Protein AF-A0A378NS40-F1 (afdb_monomer)

Mean predicted aligned error: 9.45 Å

pLDDT: mean 77.89, std 13.56, range [43.62, 94.12]

Foldseek 3Di:
DKDKDQDQDPVVLVVVVVVCCVVPVLWDWAQAPRRITITDDLVNLLVLLVVLCVVVVHDDDPVLSVQLSVQLSPDDDDHDPPQSSVSSNVSSVVSVVVVVVD

Solvent-accessible surface area (backbone atoms only — not comparable to full-atom values): 6008 Å² total; per-residue (Å²): 88,81,50,77,45,76,37,93,43,72,70,60,43,52,53,50,54,58,49,47,43,71,77,36,76,80,54,47,79,44,67,38,100,70,40,32,36,42,35,48,41,75,62,44,54,48,54,50,48,50,53,50,29,59,76,70,70,51,89,80,51,77,69,52,53,57,54,36,49,52,49,51,76,70,57,89,77,84,77,63,78,93,38,54,69,56,48,46,45,48,34,50,50,56,49,54,56,56,60,74,76,107

Radius of gyration: 15.29 Å; Cα contacts (8 Å, |Δi|>4): 103; chains: 1; bounding box: 36×23×47 Å

Nearest PDB structures (foldseek):
  8p28-assembly1_C  TM=5.104E-01  e=8.915E-01  Segatella copri
  6cya-assembly1_A  TM=3.096E-01  e=2.743E-01  Rotavirus A
  8p2c-assembly1_D  TM=5.651E-01  e=3.491E+00  Segatella copri
  6h25-assembly1_H  TM=4.158E-01  e=2.724E+00  Homo sapiens

Sequence (102 aa):
MLISASISDKNKYQLVKETIQKIDPKAIIYEEDNNIIDIFDEECINDEIFNVCDFKGYKLLEEDIVNIRKQVCNTVFPSSWNNFYKVVNKAVEDYFENKNNN

Organism: NCBI:txid158847

Secondary structure (DSSP, 8-state):
-EEEEE---HHHHHHHHHHHHHH-TT-EEEEETTTEEEEE-HHHHHHHHHHHHHHHT----HHHHHHHHHHHHH----S--TTHHHHHHHHHHHHHHHHHT-

Structure (mmCIF, N/CA/C/O backbone):
data_AF-A0A378NS40-F1
#
_entry.id   AF-A0A378NS40-F1
#
loop_
_atom_site.group_PDB
_atom_site.id
_atom_site.type_symbol
_atom_site.label_atom_id
_atom_site.label_alt_id
_atom_site.label_comp_id
_atom_site.label_asym_id
_atom_site.label_entity_id
_atom_site.label_seq_id
_atom_site.pdbx_PDB_ins_code
_atom_site.Cartn_x
_atom_site.Cartn_y
_atom_site.Cartn_z
_atom_site.occupancy
_atom_site.B_iso_or_equiv
_atom_site.auth_seq_id
_atom_site.auth_comp_id
_atom_site.auth_asym_id
_atom_site.auth_atom_id
_atom_site.pdbx_PDB_model_num
ATOM 1 N N . MET A 1 1 ? -1.159 9.575 -6.750 1.00 54.06 1 MET A N 1
ATOM 2 C CA . MET A 1 1 ? -1.036 9.398 -8.215 1.00 54.06 1 MET A CA 1
ATOM 3 C C . MET A 1 1 ? -0.522 8.000 -8.537 1.00 54.06 1 MET A C 1
ATOM 5 O O . MET A 1 1 ? 0.530 7.622 -8.043 1.00 54.06 1 MET A O 1
ATOM 9 N N . LEU A 1 2 ? -1.251 7.256 -9.377 1.00 55.38 2 LEU A N 1
ATOM 10 C CA . LEU A 1 2 ? -0.784 5.997 -9.963 1.00 55.38 2 LEU A CA 1
ATOM 11 C C . LEU A 1 2 ? -0.179 6.276 -11.342 1.00 55.38 2 LEU A C 1
ATOM 13 O O . LEU A 1 2 ? -0.867 6.804 -12.217 1.00 55.38 2 LEU A O 1
ATOM 17 N N . ILE A 1 3 ? 1.091 5.921 -11.541 1.00 62.81 3 ILE A N 1
ATOM 18 C CA . ILE A 1 3 ? 1.702 5.867 -12.875 1.00 62.81 3 ILE A CA 1
ATOM 19 C C . ILE A 1 3 ? 1.969 4.408 -13.209 1.00 62.81 3 ILE A C 1
ATOM 21 O O . ILE A 1 3 ? 2.807 3.790 -12.560 1.00 62.81 3 ILE A O 1
ATOM 25 N N . SER A 1 4 ? 1.296 3.915 -14.246 1.00 61.81 4 SER A N 1
ATOM 26 C CA . SER A 1 4 ? 1.548 2.607 -14.848 1.00 61.81 4 SER A CA 1
ATOM 27 C C . SER A 1 4 ? 2.250 2.798 -16.190 1.00 61.81 4 SER A C 1
ATOM 29 O O . SER A 1 4 ? 1.696 3.416 -17.102 1.00 61.81 4 SER A O 1
ATOM 31 N N . ALA A 1 5 ? 3.470 2.285 -16.336 1.00 65.06 5 ALA A N 1
ATOM 32 C CA . ALA A 1 5 ? 4.232 2.375 -17.581 1.00 65.06 5 ALA A CA 1
ATOM 33 C C . ALA A 1 5 ? 4.727 0.998 -18.025 1.00 65.06 5 ALA A C 1
ATOM 35 O O . ALA A 1 5 ? 5.513 0.370 -17.327 1.00 65.06 5 ALA A O 1
ATOM 36 N N . SER A 1 6 ? 4.319 0.552 -19.215 1.00 68.31 6 SER A N 1
ATOM 37 C CA . SER A 1 6 ? 4.838 -0.673 -19.835 1.00 68.31 6 SER A CA 1
ATOM 38 C C . SER A 1 6 ? 6.136 -0.375 -20.592 1.00 68.31 6 SER A C 1
ATOM 40 O O . SER A 1 6 ? 6.121 0.343 -21.593 1.00 68.31 6 SER A O 1
ATOM 42 N N . ILE A 1 7 ? 7.258 -0.951 -20.159 1.00 70.12 7 ILE A N 1
ATOM 43 C CA . ILE A 1 7 ? 8.591 -0.708 -20.725 1.00 70.12 7 ILE A CA 1
ATOM 44 C C . ILE A 1 7 ? 9.190 -2.016 -21.248 1.00 70.12 7 ILE A C 1
ATOM 46 O O . ILE A 1 7 ? 9.882 -2.721 -20.534 1.00 70.12 7 ILE A O 1
ATOM 50 N N . SER A 1 8 ? 9.021 -2.329 -22.530 1.00 69.00 8 SER A N 1
ATOM 51 C CA . SER A 1 8 ? 9.490 -3.599 -23.122 1.00 69.00 8 SER A CA 1
ATOM 52 C C . SER A 1 8 ? 11.019 -3.813 -23.167 1.00 69.00 8 SER A C 1
ATOM 54 O O . SER A 1 8 ? 11.473 -4.864 -23.616 1.00 69.00 8 SER A O 1
ATOM 56 N N . ASP A 1 9 ? 11.822 -2.843 -22.718 1.00 80.12 9 ASP A N 1
ATOM 57 C CA . ASP A 1 9 ? 13.289 -2.885 -22.707 1.00 80.12 9 ASP A CA 1
ATOM 58 C C . ASP A 1 9 ? 13.826 -2.825 -21.268 1.00 80.12 9 ASP A C 1
ATOM 60 O O . ASP A 1 9 ? 13.649 -1.830 -20.558 1.00 80.12 9 ASP A O 1
ATOM 64 N N . LYS A 1 10 ? 14.543 -3.878 -20.859 1.00 76.31 10 LYS A N 1
ATOM 65 C CA . LYS A 1 10 ? 15.069 -4.045 -19.496 1.00 76.31 10 LYS A CA 1
ATOM 66 C C . LYS A 1 10 ? 16.060 -2.949 -19.069 1.00 76.31 10 LYS A C 1
ATOM 68 O O . LYS A 1 10 ? 16.110 -2.598 -17.893 1.00 76.31 10 LYS A O 1
ATOM 73 N N . ASN A 1 11 ? 16.835 -2.381 -19.995 1.00 80.38 11 ASN A N 1
ATOM 74 C CA . ASN A 1 11 ? 17.782 -1.309 -19.671 1.00 80.38 11 ASN A CA 1
ATOM 75 C C . ASN A 1 11 ? 17.049 0.017 -19.436 1.00 80.38 11 ASN A C 1
ATOM 77 O O . ASN A 1 11 ? 17.383 0.757 -18.511 1.00 80.38 11 ASN A O 1
ATOM 81 N N . LYS A 1 12 ? 16.021 0.310 -20.243 1.00 78.62 12 LYS A N 1
ATOM 82 C CA . LYS A 1 12 ? 15.165 1.492 -20.036 1.00 78.62 12 LYS A CA 1
ATOM 83 C C . LYS A 1 12 ? 14.379 1.387 -18.733 1.00 78.62 12 LYS A C 1
ATOM 85 O O . LYS A 1 12 ? 14.253 2.380 -18.025 1.00 78.62 12 LYS A O 1
ATOM 90 N N . TYR A 1 13 ? 13.910 0.188 -18.404 1.00 78.00 13 TYR A N 1
ATOM 91 C CA . TYR A 1 13 ? 13.241 -0.106 -17.143 1.00 78.00 13 TYR A CA 1
ATOM 92 C C . TYR A 1 13 ? 14.125 0.254 -15.936 1.00 78.00 13 TYR A C 1
ATOM 94 O O . TYR A 1 13 ? 13.722 1.038 -15.076 1.00 78.00 13 TYR A O 1
ATOM 102 N N . GLN A 1 14 ? 15.368 -0.240 -15.924 1.00 81.12 14 GLN A N 1
ATOM 103 C CA . GLN A 1 14 ? 16.322 0.029 -14.846 1.00 81.12 14 GLN A CA 1
ATOM 104 C C . GLN A 1 14 ? 16.598 1.534 -14.685 1.00 81.12 14 GLN A C 1
ATOM 106 O O . GLN A 1 14 ? 16.600 2.049 -13.568 1.00 81.12 14 GLN A O 1
ATOM 111 N N . LEU A 1 15 ? 16.756 2.258 -15.799 1.00 84.75 15 LEU A N 1
ATOM 112 C CA . LEU A 1 15 ? 16.977 3.705 -15.787 1.00 84.75 15 LEU A CA 1
ATOM 113 C C . LEU A 1 15 ? 15.790 4.473 -15.185 1.00 84.75 15 LEU A C 1
ATOM 115 O O . LEU A 1 15 ? 15.988 5.415 -14.416 1.00 84.75 15 LEU A O 1
ATOM 119 N N . VAL A 1 16 ? 14.559 4.083 -15.524 1.00 81.56 16 VAL A N 1
ATOM 120 C CA . VAL A 1 16 ? 13.346 4.718 -14.992 1.00 81.56 16 VAL A CA 1
ATOM 121 C C . VAL A 1 16 ? 13.241 4.473 -13.490 1.00 81.56 16 VAL A C 1
ATOM 123 O O . VAL A 1 16 ? 13.053 5.428 -12.737 1.00 81.56 16 VAL A O 1
ATOM 126 N N . LYS A 1 17 ? 13.468 3.234 -13.045 1.00 79.69 17 LYS A N 1
ATOM 127 C CA . LYS A 1 17 ? 13.469 2.867 -11.625 1.00 79.69 17 LYS A CA 1
ATOM 128 C C . LYS A 1 17 ? 14.454 3.705 -10.808 1.00 79.69 17 LYS A C 1
ATOM 130 O O . LYS A 1 17 ? 14.073 4.322 -9.817 1.00 79.69 17 LYS A O 1
ATOM 135 N N . GLU A 1 18 ? 15.703 3.782 -11.260 1.00 84.81 18 GLU A N 1
ATOM 136 C CA . GLU A 1 18 ? 16.741 4.588 -10.609 1.00 84.81 18 GLU A CA 1
ATOM 137 C C . GLU A 1 18 ? 16.402 6.083 -10.595 1.00 84.81 18 GLU A C 1
ATOM 139 O O . GLU A 1 18 ? 16.732 6.793 -9.644 1.00 84.81 18 GLU A O 1
ATOM 144 N N . THR A 1 19 ? 15.748 6.577 -11.648 1.00 85.81 19 THR A N 1
ATOM 145 C CA . THR A 1 19 ? 15.341 7.984 -11.750 1.00 85.81 19 THR A CA 1
ATOM 146 C C . THR A 1 19 ? 14.240 8.317 -10.751 1.00 85.81 19 THR A C 1
ATOM 148 O O . THR A 1 19 ? 14.354 9.310 -10.036 1.00 85.81 19 THR A O 1
ATOM 151 N N . ILE A 1 20 ? 13.210 7.474 -10.652 1.00 81.94 20 ILE A N 1
ATOM 152 C CA . ILE A 1 20 ? 12.110 7.652 -9.698 1.00 81.94 20 ILE A CA 1
ATOM 153 C C . ILE A 1 20 ? 12.654 7.648 -8.271 1.00 81.94 20 ILE A C 1
ATOM 155 O O . ILE A 1 20 ? 12.392 8.587 -7.534 1.00 81.94 20 ILE A O 1
ATOM 159 N N . GLN A 1 21 ? 13.489 6.670 -7.907 1.00 80.38 21 GLN A N 1
ATOM 160 C CA . GLN A 1 21 ? 14.069 6.585 -6.560 1.00 80.38 21 GLN A CA 1
ATOM 161 C C . GLN A 1 21 ? 14.957 7.786 -6.199 1.00 80.38 21 GLN A C 1
ATOM 163 O O . GLN A 1 21 ? 15.091 8.120 -5.024 1.00 80.38 21 GLN A O 1
ATOM 168 N N . LYS A 1 22 ? 15.578 8.448 -7.187 1.00 84.31 22 LYS A N 1
ATOM 169 C CA . LYS A 1 22 ? 16.327 9.698 -6.964 1.00 84.31 22 LYS A CA 1
ATOM 170 C C . LYS A 1 22 ? 15.414 10.894 -6.699 1.00 84.31 22 LYS A C 1
ATOM 172 O O . LYS A 1 22 ? 15.803 11.775 -5.939 1.00 84.31 22 LYS A O 1
ATOM 177 N N . ILE A 1 23 ? 14.260 10.954 -7.362 1.00 82.69 23 ILE A N 1
ATOM 178 C CA . ILE A 1 23 ? 13.299 12.061 -7.242 1.00 82.69 23 ILE A CA 1
ATOM 179 C C . ILE A 1 23 ? 12.448 11.893 -5.981 1.00 82.69 23 ILE A C 1
ATOM 181 O O . ILE A 1 23 ? 12.298 12.838 -5.211 1.00 82.69 23 ILE A O 1
ATOM 185 N N . ASP A 1 24 ? 11.933 10.688 -5.761 1.00 75.69 24 ASP A N 1
ATOM 186 C CA . ASP A 1 24 ? 11.148 10.298 -4.599 1.00 75.69 24 ASP A CA 1
ATOM 187 C C . ASP A 1 24 ? 11.706 8.990 -4.009 1.00 75.69 24 ASP A C 1
ATOM 189 O O . ASP A 1 24 ? 11.344 7.890 -4.437 1.00 75.69 24 ASP A O 1
ATOM 193 N N . PRO A 1 25 ? 12.588 9.087 -3.000 1.00 77.81 25 PRO A N 1
ATOM 194 C CA . PRO A 1 25 ? 13.165 7.921 -2.335 1.00 77.81 25 PRO A CA 1
ATOM 195 C C . PRO A 1 25 ? 12.147 7.039 -1.605 1.00 77.81 25 PRO A C 1
ATOM 197 O O . PRO A 1 25 ? 12.493 5.926 -1.208 1.00 77.81 25 PRO A O 1
ATOM 200 N N . LYS A 1 26 ? 10.924 7.533 -1.375 1.00 71.88 26 LYS A N 1
ATOM 201 C CA . LYS A 1 26 ? 9.846 6.778 -0.731 1.00 71.88 26 LYS A CA 1
ATOM 202 C C . LYS A 1 26 ? 8.901 6.125 -1.735 1.00 71.88 26 LYS A C 1
ATOM 204 O O . LYS A 1 26 ? 8.053 5.339 -1.314 1.00 71.88 26 LYS A O 1
ATOM 209 N N . ALA A 1 27 ? 9.040 6.431 -3.025 1.00 69.31 27 ALA A N 1
ATOM 210 C CA . ALA A 1 27 ? 8.220 5.839 -4.064 1.00 69.31 27 ALA A CA 1
ATOM 211 C C . ALA A 1 27 ? 8.379 4.315 -4.064 1.00 69.31 27 ALA A C 1
ATOM 213 O O . ALA A 1 27 ? 9.486 3.770 -4.136 1.00 69.31 27 ALA A O 1
ATOM 214 N N . ILE A 1 28 ? 7.245 3.625 -4.012 1.00 68.69 28 ILE A N 1
ATOM 215 C CA . ILE A 1 28 ? 7.190 2.172 -4.126 1.00 68.69 28 ILE A CA 1
ATOM 216 C C . ILE A 1 28 ? 7.100 1.846 -5.617 1.00 68.69 28 ILE A C 1
ATOM 218 O O . ILE A 1 28 ? 6.147 2.254 -6.272 1.00 68.69 28 ILE A O 1
ATOM 222 N N . ILE A 1 29 ? 8.107 1.144 -6.148 1.00 70.31 29 ILE A N 1
ATOM 223 C CA . ILE A 1 29 ? 8.208 0.765 -7.566 1.00 70.31 29 ILE A CA 1
ATOM 224 C C . ILE A 1 29 ? 8.037 -0.741 -7.680 1.00 70.31 29 ILE A C 1
ATOM 226 O O . ILE A 1 29 ? 8.814 -1.491 -7.080 1.00 70.31 29 ILE A O 1
ATOM 230 N N . TYR A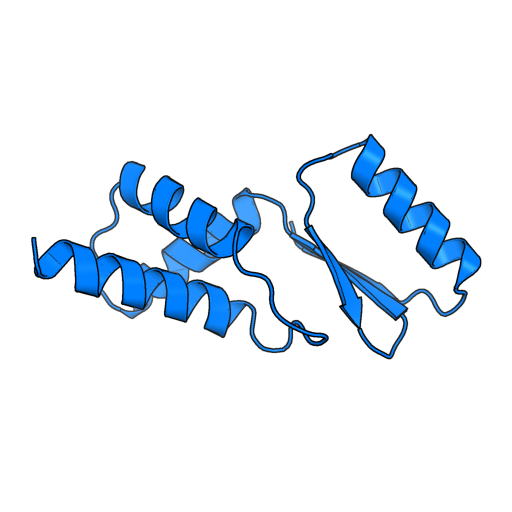 1 30 ? 7.058 -1.172 -8.468 1.00 68.94 30 TYR A N 1
ATOM 231 C CA . TYR A 1 30 ? 6.790 -2.588 -8.695 1.00 68.94 30 TYR A CA 1
ATOM 232 C C . TYR A 1 30 ? 7.124 -3.032 -10.118 1.00 68.94 30 TYR A C 1
ATOM 234 O O . TYR A 1 30 ? 7.026 -2.237 -11.045 1.00 68.94 30 TYR A O 1
ATOM 242 N N . GLU A 1 31 ? 7.505 -4.301 -10.279 1.00 66.25 31 GLU A N 1
ATOM 243 C CA . GLU A 1 31 ? 7.785 -4.922 -11.578 1.00 66.25 31 GLU A CA 1
ATOM 244 C C . GLU A 1 31 ? 6.825 -6.101 -11.768 1.00 66.25 31 GLU A C 1
ATOM 246 O O . GLU A 1 31 ? 6.888 -7.078 -11.021 1.00 66.25 31 GLU A O 1
ATOM 251 N N . GLU A 1 32 ? 5.926 -6.009 -12.750 1.00 62.03 32 GLU A N 1
ATOM 252 C CA . GLU A 1 32 ? 5.165 -7.172 -13.227 1.00 62.03 32 GLU A CA 1
ATOM 253 C C . GLU A 1 32 ? 5.877 -7.865 -14.398 1.00 62.03 32 GLU A C 1
ATOM 255 O O . GLU A 1 32 ? 6.664 -7.243 -15.117 1.00 62.03 32 GLU A O 1
ATOM 260 N N . ASP A 1 33 ? 5.535 -9.139 -14.638 1.00 57.94 33 ASP A N 1
ATOM 261 C CA . ASP A 1 33 ? 6.099 -10.028 -15.675 1.00 57.94 33 ASP A CA 1
ATOM 262 C C . ASP A 1 33 ? 6.110 -9.434 -17.107 1.00 57.94 33 ASP A C 1
ATOM 264 O O . ASP A 1 33 ? 6.820 -9.926 -17.984 1.00 57.94 33 ASP A O 1
ATOM 268 N N . ASN A 1 34 ? 5.375 -8.341 -17.350 1.00 55.34 34 ASN A N 1
ATOM 269 C CA . ASN A 1 34 ? 5.297 -7.620 -18.625 1.00 55.34 34 ASN A CA 1
ATOM 270 C C . ASN A 1 34 ? 6.114 -6.312 -18.679 1.00 55.34 34 ASN A C 1
ATOM 272 O O . ASN A 1 34 ? 5.927 -5.508 -19.595 1.00 55.34 34 ASN A O 1
ATOM 276 N N . ASN A 1 35 ? 7.037 -6.094 -17.738 1.00 56.62 35 ASN A N 1
ATOM 277 C CA . ASN A 1 35 ? 7.795 -4.847 -17.581 1.00 56.62 35 ASN A CA 1
ATOM 278 C C . ASN A 1 35 ? 6.907 -3.615 -17.325 1.00 56.62 35 ASN A C 1
ATOM 280 O O . ASN A 1 35 ? 7.176 -2.524 -17.837 1.00 56.62 35 ASN A O 1
ATOM 284 N N . ILE A 1 36 ? 5.824 -3.789 -16.570 1.00 56.16 36 ILE A N 1
ATOM 285 C CA . ILE A 1 36 ? 4.998 -2.673 -16.107 1.00 56.16 36 ILE A CA 1
ATOM 286 C C . ILE A 1 36 ? 5.604 -2.151 -14.806 1.00 56.16 36 ILE A C 1
ATOM 288 O O . ILE A 1 36 ? 5.869 -2.938 -13.898 1.00 56.16 36 ILE A O 1
ATOM 292 N N . ILE A 1 37 ? 5.844 -0.840 -14.754 1.00 61.81 37 ILE A N 1
ATOM 293 C CA . ILE A 1 37 ? 6.148 -0.106 -13.527 1.00 61.81 37 ILE A CA 1
ATOM 294 C C . ILE A 1 37 ? 4.860 0.518 -13.022 1.00 61.81 37 ILE A C 1
ATOM 296 O O . ILE A 1 37 ? 4.340 1.400 -13.703 1.00 61.81 37 ILE A O 1
ATOM 300 N N . ASP A 1 38 ? 4.418 0.112 -11.835 1.00 62.09 38 ASP A N 1
ATOM 301 C CA . ASP A 1 38 ? 3.415 0.844 -11.066 1.00 62.09 38 ASP A CA 1
ATOM 302 C C . ASP A 1 38 ? 4.086 1.605 -9.916 1.00 62.09 38 ASP A C 1
ATOM 304 O O . ASP A 1 38 ? 4.932 1.055 -9.200 1.00 62.09 38 ASP A O 1
ATOM 308 N N . ILE A 1 39 ? 3.718 2.879 -9.762 1.00 64.69 39 ILE A N 1
ATOM 309 C CA . ILE A 1 39 ? 4.213 3.776 -8.710 1.00 64.69 39 ILE A CA 1
ATOM 310 C C . ILE A 1 39 ? 3.030 4.301 -7.912 1.00 64.69 39 ILE A C 1
ATOM 312 O O . ILE A 1 39 ? 2.103 4.863 -8.497 1.00 64.69 39 ILE A O 1
ATOM 316 N N . PHE A 1 40 ? 3.111 4.180 -6.589 1.00 68.12 40 PHE A N 1
ATOM 317 C CA . PHE A 1 40 ? 2.109 4.684 -5.653 1.00 68.12 40 PHE A CA 1
ATOM 318 C C . PHE A 1 40 ? 2.775 5.634 -4.675 1.00 68.12 40 PHE A C 1
ATOM 320 O O . PHE A 1 40 ? 3.697 5.253 -3.951 1.00 68.12 40 PHE A O 1
ATOM 327 N N . ASP A 1 41 ? 2.305 6.874 -4.668 1.00 72.50 41 ASP A N 1
ATOM 328 C CA . ASP A 1 41 ? 2.664 7.838 -3.639 1.00 72.50 41 ASP A CA 1
ATOM 329 C C . ASP A 1 41 ? 1.836 7.625 -2.362 1.00 72.50 41 ASP A C 1
ATOM 331 O O . ASP A 1 41 ? 0.876 6.848 -2.307 1.00 72.50 41 ASP A O 1
ATOM 335 N N . GLU A 1 42 ? 2.232 8.330 -1.303 1.00 80.62 42 GLU A N 1
ATOM 336 C CA . GLU A 1 42 ? 1.551 8.272 -0.012 1.00 80.62 42 GLU A CA 1
ATOM 337 C C . GLU A 1 42 ? 0.063 8.669 -0.106 1.00 80.62 42 GLU A C 1
ATOM 339 O O . GLU A 1 42 ? -0.749 8.130 0.646 1.00 80.62 42 GLU A O 1
ATOM 344 N N . GLU A 1 43 ? -0.297 9.584 -1.013 1.00 82.56 43 GLU A N 1
ATOM 345 C CA . GLU A 1 43 ? -1.683 10.023 -1.223 1.00 82.56 43 GLU A CA 1
ATOM 346 C C . GLU A 1 43 ? -2.542 8.897 -1.799 1.00 82.56 43 GLU A C 1
ATOM 348 O O . GLU A 1 43 ? -3.622 8.632 -1.281 1.00 82.56 43 GLU A O 1
ATOM 353 N N . CYS A 1 44 ? -2.028 8.154 -2.783 1.00 83.31 44 CYS A N 1
ATOM 354 C CA . CYS A 1 44 ? -2.744 7.019 -3.359 1.00 83.31 44 CYS A CA 1
ATOM 355 C C . CYS A 1 44 ? -3.053 5.931 -2.320 1.00 83.31 44 CYS A C 1
ATOM 357 O O . CYS A 1 44 ? -4.109 5.304 -2.365 1.00 83.31 44 CYS A O 1
ATOM 359 N N . ILE A 1 45 ? -2.130 5.694 -1.383 1.00 86.88 45 ILE A N 1
ATOM 360 C CA . ILE A 1 45 ? -2.343 4.738 -0.290 1.00 86.88 45 ILE A CA 1
ATOM 361 C C . ILE A 1 45 ? -3.407 5.264 0.678 1.00 86.88 45 ILE A C 1
ATOM 363 O O . ILE A 1 45 ? -4.273 4.504 1.105 1.00 86.88 45 ILE A O 1
ATOM 367 N N . ASN A 1 46 ? -3.358 6.555 1.016 1.00 90.06 46 ASN A N 1
ATOM 368 C CA . ASN A 1 46 ? -4.336 7.176 1.906 1.00 90.06 46 ASN A CA 1
ATOM 369 C C . ASN A 1 46 ? -5.753 7.110 1.324 1.00 90.06 46 ASN A C 1
ATOM 371 O O . ASN A 1 46 ? -6.671 6.716 2.040 1.00 90.06 46 ASN A O 1
ATOM 375 N N . ASP A 1 47 ? -5.921 7.445 0.045 1.00 89.25 47 ASP A N 1
ATOM 376 C CA . ASP A 1 47 ? -7.216 7.392 -0.639 1.00 89.25 47 ASP A CA 1
ATOM 377 C C . ASP A 1 47 ? -7.819 5.983 -0.578 1.00 89.25 47 ASP A C 1
ATOM 379 O O . ASP A 1 47 ? -8.999 5.814 -0.268 1.00 89.25 47 ASP A O 1
ATOM 383 N N . GLU A 1 48 ? -6.999 4.950 -0.788 1.00 90.56 48 GLU A N 1
ATOM 384 C CA . GLU A 1 48 ? -7.470 3.568 -0.708 1.00 90.56 48 GLU A CA 1
ATOM 385 C C . GLU A 1 48 ? -7.847 3.164 0.727 1.00 90.56 48 GLU A C 1
ATOM 387 O O . GLU A 1 48 ? -8.859 2.495 0.939 1.00 90.56 48 GLU A O 1
ATOM 392 N N . ILE A 1 49 ? -7.089 3.611 1.735 1.00 92.81 49 ILE A N 1
ATOM 393 C CA . ILE A 1 49 ? -7.440 3.403 3.150 1.00 92.81 49 ILE A CA 1
ATOM 394 C C . ILE A 1 49 ? -8.800 4.040 3.459 1.00 92.81 49 ILE A C 1
ATOM 396 O O . ILE A 1 49 ? -9.635 3.411 4.115 1.00 92.81 49 ILE A O 1
ATOM 400 N N . PHE A 1 50 ? -9.039 5.267 2.984 1.00 92.88 50 PHE A N 1
ATOM 401 C CA . PHE A 1 50 ? -10.326 5.941 3.146 1.00 92.88 50 PHE A CA 1
ATOM 402 C C . PHE A 1 50 ? -11.461 5.148 2.498 1.00 92.88 50 PHE A C 1
ATOM 404 O O . PHE A 1 50 ? -12.463 4.894 3.164 1.00 92.88 50 PHE A O 1
ATOM 411 N N . ASN A 1 51 ? -11.284 4.700 1.254 1.00 92.00 51 ASN A N 1
ATOM 412 C CA . ASN A 1 51 ? -12.295 3.930 0.528 1.00 92.00 51 ASN A CA 1
ATOM 413 C C . ASN A 1 51 ? -12.657 2.622 1.243 1.00 92.00 51 ASN A C 1
ATOM 415 O O . ASN A 1 51 ? -13.836 2.2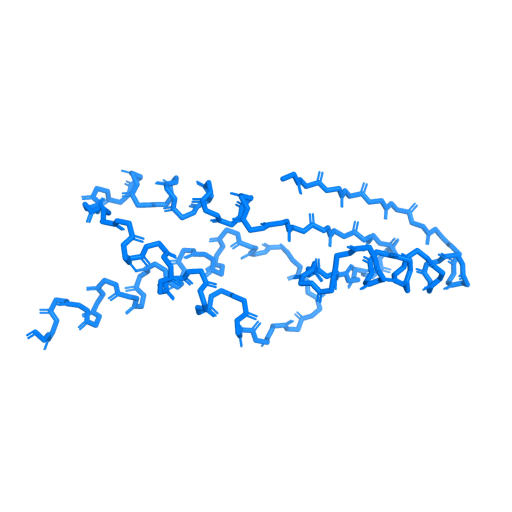99 1.397 1.00 92.00 51 ASN A O 1
ATOM 419 N N . VAL A 1 52 ? -11.656 1.869 1.711 1.00 93.38 52 VAL A N 1
ATOM 420 C CA . VAL A 1 52 ? -11.889 0.614 2.440 1.00 93.38 52 VAL A CA 1
ATOM 421 C C . VAL A 1 52 ? -12.631 0.872 3.752 1.00 93.38 52 VAL A C 1
ATOM 423 O O . VAL A 1 52 ? -13.579 0.153 4.074 1.00 93.38 52 VAL A O 1
ATOM 426 N N . CYS A 1 53 ? -12.213 1.878 4.521 1.00 93.00 53 CYS A N 1
ATOM 427 C CA . CYS A 1 53 ? -12.844 2.198 5.798 1.00 93.00 53 CYS A CA 1
ATOM 428 C C . CYS A 1 53 ? -14.275 2.713 5.631 1.00 93.00 53 CYS A C 1
ATOM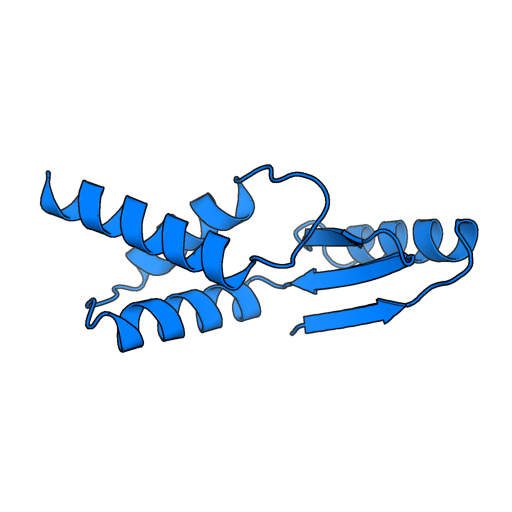 430 O O . CYS A 1 53 ? -15.14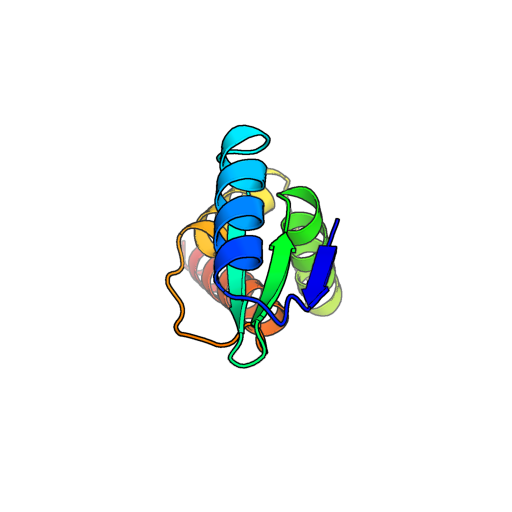1 2.285 6.390 1.00 93.00 53 CYS A O 1
ATOM 432 N N . ASP A 1 54 ? -14.540 3.565 4.635 1.00 92.56 54 ASP A N 1
ATOM 433 C CA . ASP A 1 54 ? -15.891 4.038 4.312 1.00 92.56 54 ASP A CA 1
ATOM 434 C C . ASP A 1 54 ? -16.801 2.863 3.927 1.00 92.56 54 ASP A C 1
ATOM 436 O O . ASP A 1 54 ? -17.866 2.676 4.516 1.00 92.56 54 ASP A O 1
ATOM 440 N N . PHE A 1 55 ? -16.320 1.974 3.048 1.00 92.50 55 PHE A N 1
ATOM 441 C CA . PHE A 1 55 ? -17.040 0.758 2.659 1.00 92.50 55 PHE A CA 1
ATOM 442 C C . PHE A 1 55 ? -17.362 -0.159 3.851 1.00 92.50 55 PHE A C 1
ATOM 444 O O . PHE A 1 55 ? -18.441 -0.751 3.910 1.00 92.50 55 PHE A O 1
ATOM 451 N N . LYS A 1 56 ? -16.439 -0.287 4.812 1.00 91.88 56 LYS A N 1
ATOM 452 C CA . LYS A 1 56 ? -16.616 -1.114 6.019 1.00 91.88 56 LYS A CA 1
ATOM 453 C C . LYS A 1 56 ? -17.351 -0.403 7.161 1.00 91.88 56 LYS A C 1
ATOM 455 O O . LYS A 1 56 ? -17.682 -1.052 8.153 1.00 91.88 56 LYS A O 1
ATOM 460 N N . GLY A 1 57 ? -17.605 0.900 7.052 1.00 91.69 57 GLY A N 1
ATOM 461 C CA . GLY A 1 57 ? -18.190 1.709 8.122 1.00 91.69 57 GLY A CA 1
ATOM 462 C C . GLY A 1 57 ? -17.252 1.945 9.313 1.00 91.69 57 GLY A C 1
ATOM 463 O O . GLY A 1 57 ? -17.720 2.181 10.429 1.00 91.69 57 GLY A O 1
ATOM 464 N N . TYR A 1 58 ? -15.935 1.865 9.110 1.00 92.44 58 TYR A N 1
ATOM 465 C CA . TYR A 1 58 ? -14.955 2.187 10.144 1.00 92.44 58 TYR A CA 1
ATOM 466 C C . TYR A 1 58 ? -14.793 3.696 10.299 1.00 92.44 58 TYR A C 1
ATOM 468 O O . TYR A 1 58 ? -14.644 4.438 9.329 1.00 92.44 58 TYR A O 1
ATOM 476 N N . LYS A 1 59 ? -14.766 4.160 11.550 1.00 90.25 59 LYS A N 1
ATOM 477 C CA . LYS A 1 59 ? -14.475 5.558 11.860 1.00 90.25 59 LYS A CA 1
ATOM 478 C C . LYS A 1 59 ? -12.961 5.767 11.908 1.00 90.25 59 LYS A C 1
ATOM 480 O O . LYS A 1 59 ? -12.321 5.356 12.872 1.00 90.25 59 LYS A O 1
ATOM 485 N N . LEU A 1 60 ? -12.424 6.425 10.884 1.00 89.69 60 LEU A N 1
ATOM 486 C CA . LEU A 1 60 ? -11.010 6.792 10.788 1.00 89.69 60 LEU A CA 1
ATOM 487 C C . LEU A 1 60 ? -10.690 8.062 11.584 1.00 89.69 60 LEU A C 1
ATOM 489 O O . LEU A 1 60 ? -11.375 9.079 11.461 1.00 89.69 60 LEU A O 1
ATOM 493 N N . LEU A 1 61 ? -9.602 8.010 12.347 1.00 90.31 61 LEU A N 1
ATOM 494 C CA . LEU A 1 61 ? -8.868 9.180 12.830 1.00 90.31 61 LEU A CA 1
ATOM 495 C C . LEU A 1 61 ? -7.597 9.380 11.987 1.00 90.31 61 LEU A C 1
ATOM 497 O O . LEU A 1 61 ? -7.090 8.433 11.390 1.00 90.31 61 LEU A O 1
ATOM 501 N N . G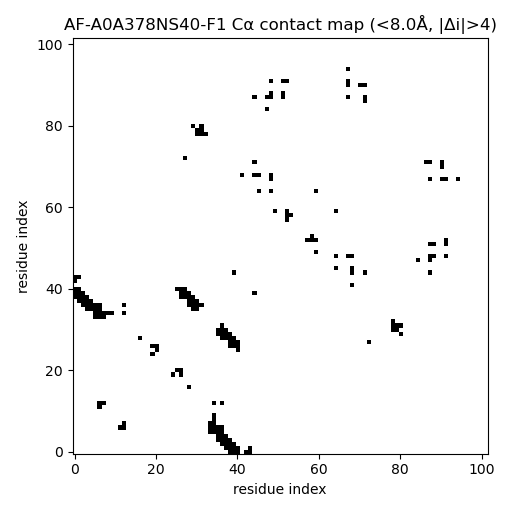LU A 1 62 ? -7.036 10.592 11.962 1.00 84.44 62 GLU A N 1
ATOM 502 C CA . GLU A 1 62 ? -5.798 10.870 11.207 1.00 84.44 62 GLU A CA 1
ATOM 503 C C . GLU A 1 62 ? -4.626 9.965 11.627 1.00 84.44 62 GLU A C 1
ATOM 505 O O . GLU A 1 62 ? -3.844 9.508 10.793 1.00 84.44 62 GLU A O 1
ATOM 510 N N . GLU A 1 63 ? -4.524 9.652 12.920 1.00 88.00 63 GLU A N 1
ATOM 511 C CA . GLU A 1 63 ? -3.502 8.748 13.457 1.00 88.00 63 GLU A CA 1
ATOM 512 C C . GLU A 1 63 ? -3.651 7.302 12.959 1.00 88.00 63 GLU A C 1
ATOM 514 O O . GLU A 1 63 ? -2.649 6.603 12.778 1.00 88.00 63 GLU A O 1
ATOM 519 N N . ASP A 1 64 ? -4.881 6.867 12.674 1.00 92.62 64 ASP A N 1
ATOM 520 C CA . ASP A 1 64 ? -5.171 5.530 12.154 1.00 92.62 64 ASP A CA 1
ATOM 521 C C . ASP A 1 64 ? -4.582 5.391 10.748 1.00 92.62 64 ASP A C 1
ATOM 523 O O . ASP A 1 64 ? -3.885 4.420 10.455 1.00 92.62 64 ASP A O 1
ATOM 527 N N . ILE A 1 65 ? -4.765 6.416 9.909 1.00 91.00 65 ILE A N 1
ATOM 528 C CA . ILE A 1 65 ? -4.256 6.462 8.530 1.00 91.00 65 ILE A CA 1
ATOM 529 C C . ILE A 1 65 ? -2.736 6.321 8.521 1.00 91.00 65 ILE A C 1
ATOM 531 O O . ILE A 1 65 ? -2.181 5.519 7.770 1.00 91.00 65 ILE A O 1
ATOM 535 N N . VAL A 1 66 ? -2.042 7.057 9.395 1.00 89.00 66 VAL A N 1
ATOM 536 C CA . VAL A 1 66 ? -0.578 6.994 9.492 1.00 89.00 66 VAL A CA 1
ATOM 537 C C . VAL A 1 66 ? -0.109 5.589 9.872 1.00 89.00 66 VAL A C 1
ATOM 539 O O . VAL A 1 66 ? 0.885 5.108 9.322 1.00 89.00 66 VAL A O 1
ATOM 542 N N . ASN A 1 67 ? -0.803 4.927 10.798 1.00 91.12 67 ASN A N 1
ATOM 543 C CA . ASN A 1 67 ? -0.441 3.591 11.263 1.00 91.12 67 ASN A CA 1
ATOM 544 C C . ASN A 1 67 ? -0.728 2.513 10.214 1.00 91.12 67 ASN A C 1
ATOM 546 O O . ASN A 1 67 ? 0.151 1.696 9.939 1.00 91.12 67 ASN A O 1
ATOM 550 N N . ILE A 1 68 ? -1.900 2.552 9.580 1.00 92.31 68 ILE A N 1
ATOM 551 C CA . ILE A 1 68 ? -2.274 1.621 8.509 1.00 92.31 68 ILE A CA 1
ATOM 552 C C . ILE A 1 68 ? -1.323 1.786 7.319 1.00 92.31 68 ILE A C 1
ATOM 554 O O . ILE A 1 68 ? -0.750 0.809 6.843 1.00 92.31 68 ILE A O 1
ATOM 558 N N . ARG A 1 69 ? -1.049 3.023 6.886 1.00 89.00 69 ARG A N 1
ATOM 559 C CA . ARG A 1 69 ? -0.104 3.294 5.792 1.00 89.00 69 ARG A CA 1
ATOM 560 C C . ARG A 1 69 ? 1.291 2.754 6.088 1.00 89.00 69 ARG A C 1
ATOM 562 O O . ARG A 1 69 ? 1.907 2.160 5.210 1.00 89.00 69 ARG A O 1
ATOM 569 N N . LYS A 1 70 ? 1.797 2.909 7.318 1.00 86.94 70 LYS A N 1
ATOM 570 C CA . LYS A 1 70 ? 3.083 2.305 7.713 1.00 86.94 70 LYS A CA 1
ATOM 571 C C . LYS A 1 70 ? 3.068 0.785 7.551 1.00 86.94 70 LYS A C 1
ATOM 573 O O . LYS A 1 70 ? 4.070 0.234 7.110 1.00 86.94 70 LYS A O 1
ATOM 578 N N . GLN A 1 71 ? 1.966 0.113 7.889 1.00 87.25 71 GLN A N 1
ATOM 579 C CA . GLN A 1 71 ? 1.836 -1.330 7.670 1.00 87.25 71 GLN A CA 1
ATOM 580 C C . GLN A 1 71 ? 1.870 -1.662 6.175 1.00 87.25 71 GLN A C 1
ATOM 582 O O . GLN A 1 71 ? 2.670 -2.503 5.770 1.00 87.25 71 GLN A O 1
ATOM 587 N N . VAL A 1 72 ? 1.103 -0.944 5.347 1.00 84.88 72 VAL A N 1
ATOM 588 C CA . VAL A 1 72 ? 1.104 -1.113 3.882 1.00 84.88 72 VAL A CA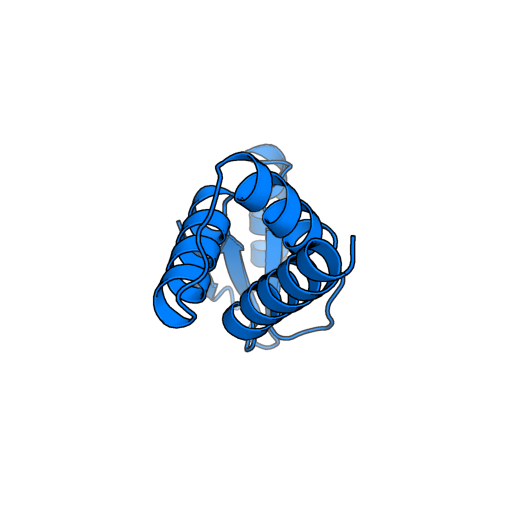 1
ATOM 589 C C . VAL A 1 72 ? 2.518 -0.952 3.309 1.00 84.88 72 VAL A C 1
ATOM 591 O O . VAL A 1 72 ? 2.997 -1.846 2.616 1.00 84.88 72 VAL A O 1
ATOM 594 N N . CYS A 1 73 ? 3.231 0.122 3.666 1.00 77.50 73 CYS A N 1
ATOM 595 C CA . CYS A 1 73 ? 4.588 0.388 3.175 1.00 77.50 73 CYS A CA 1
ATOM 596 C C . CYS A 1 73 ? 5.644 -0.612 3.680 1.00 77.50 73 CYS A C 1
ATOM 598 O O . CYS A 1 73 ? 6.664 -0.801 3.023 1.00 77.50 73 CYS A O 1
ATOM 600 N N . ASN A 1 74 ? 5.425 -1.245 4.837 1.00 77.00 74 ASN A N 1
ATOM 601 C CA . ASN A 1 74 ? 6.353 -2.225 5.413 1.00 77.00 74 ASN A CA 1
ATOM 602 C C . ASN A 1 74 ? 6.086 -3.664 4.951 1.00 77.00 74 ASN A C 1
ATOM 604 O O . ASN A 1 74 ? 6.850 -4.567 5.303 1.00 77.00 74 ASN A O 1
ATOM 608 N N . THR A 1 75 ? 5.009 -3.915 4.202 1.00 71.81 75 THR A N 1
ATOM 609 C CA . THR A 1 75 ? 4.656 -5.281 3.822 1.00 71.81 75 THR A CA 1
ATOM 610 C C . THR A 1 75 ? 5.412 -5.722 2.567 1.00 71.81 75 THR A C 1
ATOM 612 O O . THR A 1 75 ? 5.271 -5.139 1.496 1.00 71.81 75 THR A O 1
ATOM 615 N N . VAL A 1 76 ? 6.210 -6.788 2.686 1.00 55.75 76 VAL A N 1
ATOM 616 C CA . VAL A 1 76 ? 6.953 -7.392 1.568 1.00 55.75 76 VAL A CA 1
ATOM 617 C C . VAL A 1 76 ? 6.069 -8.453 0.899 1.00 55.75 76 VAL A C 1
ATOM 619 O O . VAL A 1 76 ? 5.894 -9.533 1.460 1.00 55.75 76 VAL A O 1
ATOM 622 N N . PHE A 1 77 ? 5.515 -8.178 -0.290 1.00 54.53 77 PHE A N 1
ATOM 623 C CA . PHE A 1 77 ? 4.721 -9.158 -1.056 1.00 54.53 77 PHE A CA 1
ATOM 624 C C . PHE A 1 77 ? 5.334 -9.512 -2.426 1.00 54.53 77 PHE A C 1
ATOM 626 O O . PHE A 1 77 ? 5.802 -8.619 -3.141 1.00 54.53 77 PHE A O 1
ATOM 633 N N . PRO A 1 78 ? 5.308 -10.804 -2.820 1.00 43.62 78 PRO A N 1
ATOM 634 C CA . PRO A 1 78 ? 5.963 -11.303 -4.023 1.00 43.62 78 PRO A CA 1
ATOM 635 C C . PRO A 1 78 ? 5.133 -11.070 -5.299 1.00 43.62 78 PRO A C 1
ATOM 637 O O . PRO A 1 78 ? 3.950 -11.395 -5.367 1.00 43.62 78 PRO A O 1
ATOM 640 N N . SER A 1 79 ? 5.816 -10.515 -6.299 1.00 47.81 79 SER A N 1
ATOM 641 C CA . SER A 1 79 ? 5.598 -10.568 -7.755 1.00 47.81 79 SER A CA 1
ATOM 642 C C . SER A 1 79 ? 4.208 -10.389 -8.402 1.00 47.81 79 SER A C 1
ATOM 644 O O . SER A 1 79 ? 4.088 -10.696 -9.580 1.00 47.81 79 SER A O 1
ATOM 646 N N . SER A 1 80 ? 3.166 -9.854 -7.759 1.00 49.19 80 SER A N 1
ATOM 647 C CA . SER A 1 80 ? 2.034 -9.270 -8.517 1.00 49.19 80 SER A CA 1
ATOM 648 C C . SER A 1 80 ? 1.195 -8.313 -7.671 1.00 49.19 80 SER A C 1
ATOM 650 O O . SER A 1 80 ? 0.683 -8.673 -6.609 1.00 49.19 80 SER A O 1
ATOM 652 N N . TRP A 1 81 ? 1.010 -7.092 -8.174 1.00 55.75 81 TRP A N 1
ATOM 653 C CA . TRP A 1 81 ? 0.200 -6.033 -7.567 1.00 55.75 81 TRP A CA 1
ATOM 654 C C . TRP A 1 81 ? -1.302 -6.184 -7.858 1.00 55.75 81 TRP A C 1
ATOM 656 O O . TRP A 1 81 ? -2.096 -5.308 -7.515 1.00 55.75 81 TRP A O 1
ATOM 666 N N . ASN A 1 82 ? -1.721 -7.360 -8.349 1.00 54.31 82 ASN A N 1
ATOM 667 C CA . ASN A 1 82 ? -3.113 -7.810 -8.517 1.00 54.31 82 ASN A CA 1
ATOM 668 C C . ASN A 1 82 ? -3.965 -7.776 -7.225 1.00 54.31 82 ASN A C 1
ATOM 670 O O . ASN A 1 82 ? -5.088 -8.276 -7.188 1.00 54.31 82 ASN A O 1
ATOM 674 N N . ASN A 1 83 ? -3.428 -7.217 -6.142 1.00 67.69 83 ASN A N 1
ATOM 675 C CA . ASN A 1 83 ? -3.989 -7.220 -4.813 1.00 67.69 83 ASN A CA 1
ATOM 676 C C . ASN A 1 83 ? -3.682 -5.967 -3.992 1.00 67.69 83 ASN A C 1
ATOM 678 O O . ASN A 1 83 ? -3.835 -6.058 -2.784 1.00 67.69 83 ASN A O 1
ATOM 682 N N . PHE A 1 84 ? -3.289 -4.813 -4.541 1.00 76.69 84 PHE A N 1
ATOM 683 C CA . PHE A 1 84 ? -3.120 -3.618 -3.687 1.00 76.69 84 PHE A CA 1
ATOM 684 C C . PHE A 1 84 ? -4.330 -3.300 -2.839 1.00 76.69 84 PHE A C 1
ATOM 686 O O . PHE A 1 84 ? -4.201 -3.147 -1.629 1.00 76.69 84 PHE A O 1
ATOM 693 N N . TYR A 1 85 ? -5.506 -3.351 -3.458 1.00 78.81 85 TYR A N 1
ATOM 694 C CA . TYR A 1 85 ? -6.760 -3.303 -2.732 1.00 78.81 85 TYR A CA 1
ATOM 695 C C . TYR A 1 85 ? -6.794 -4.331 -1.592 1.00 78.81 85 TYR A C 1
ATOM 697 O O . TYR A 1 85 ? -7.149 -3.999 -0.472 1.00 78.81 85 TYR A O 1
ATOM 705 N N . LYS A 1 86 ? -6.368 -5.579 -1.828 1.00 84.19 86 LYS A N 1
ATOM 706 C CA . LYS A 1 86 ? -6.317 -6.616 -0.782 1.00 84.19 86 LYS A CA 1
ATOM 707 C C . LYS A 1 86 ? -5.235 -6.363 0.273 1.00 84.19 86 LYS A C 1
ATOM 709 O O . LYS A 1 86 ? -5.441 -6.757 1.413 1.00 84.19 86 LYS A O 1
ATOM 714 N N . VAL A 1 87 ? -4.115 -5.725 -0.070 1.00 84.75 87 VAL A N 1
ATOM 715 C CA . VAL A 1 87 ? -3.060 -5.339 0.880 1.00 84.75 87 VAL A CA 1
ATOM 716 C C . VAL A 1 87 ? -3.573 -4.242 1.799 1.00 84.75 87 VAL A C 1
ATOM 718 O O . VAL A 1 87 ? -3.494 -4.391 3.014 1.00 84.75 87 VAL A O 1
ATOM 721 N N . VAL A 1 88 ? -4.145 -3.179 1.230 1.00 89.56 88 VAL A N 1
ATOM 722 C CA . VAL A 1 88 ? -4.756 -2.094 2.003 1.00 89.56 88 VAL A CA 1
ATOM 723 C C . VAL A 1 88 ? -5.912 -2.635 2.836 1.00 89.56 88 VAL A C 1
ATOM 725 O O . VAL A 1 88 ? -5.951 -2.395 4.037 1.00 89.56 88 VAL A O 1
ATOM 728 N N . ASN A 1 89 ? -6.793 -3.442 2.242 1.00 90.62 89 ASN A N 1
ATOM 729 C CA . ASN A 1 89 ? -7.918 -4.052 2.943 1.00 90.62 89 ASN A CA 1
ATOM 730 C C . ASN A 1 89 ? -7.461 -4.906 4.132 1.00 90.62 89 ASN A C 1
ATOM 732 O O . ASN A 1 89 ? -7.958 -4.721 5.239 1.00 90.62 89 ASN A O 1
ATOM 736 N N . LYS A 1 90 ? -6.454 -5.764 3.939 1.00 90.44 90 LYS A N 1
ATOM 737 C CA . LYS A 1 90 ? -5.887 -6.564 5.025 1.00 90.44 90 LYS A CA 1
ATOM 738 C C . LYS A 1 90 ? -5.259 -5.696 6.117 1.00 90.44 90 LYS A C 1
ATOM 740 O O . LYS A 1 90 ? -5.508 -5.940 7.288 1.00 90.44 90 LYS A O 1
ATOM 745 N N . ALA A 1 91 ? -4.475 -4.680 5.755 1.00 91.56 91 ALA A N 1
ATOM 746 C CA . ALA A 1 91 ? -3.865 -3.780 6.735 1.00 91.56 91 ALA A CA 1
ATOM 747 C C . ALA A 1 91 ? -4.924 -3.015 7.551 1.00 91.56 91 ALA A C 1
ATOM 749 O O . ALA A 1 91 ? -4.763 -2.814 8.752 1.00 91.56 91 ALA A O 1
ATOM 750 N N . VAL A 1 92 ? -6.028 -2.614 6.91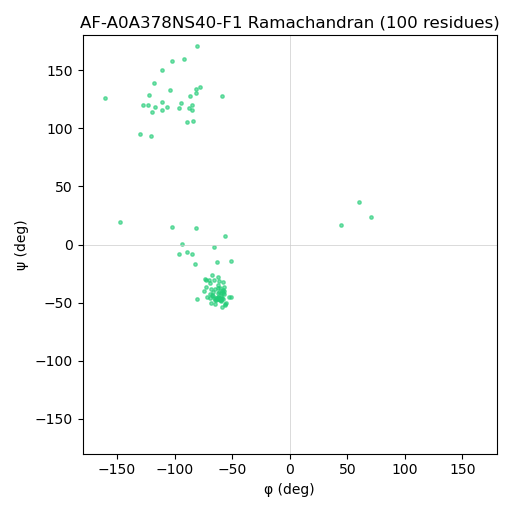3 1.00 94.00 92 VAL A N 1
ATOM 751 C CA . VAL A 1 92 ? -7.176 -1.996 7.589 1.00 94.00 92 VAL A CA 1
ATOM 752 C C . VAL A 1 92 ? -7.849 -2.989 8.545 1.00 94.00 92 VAL A C 1
ATOM 754 O O . VAL A 1 92 ? -8.092 -2.638 9.699 1.00 94.00 92 VAL A O 1
ATOM 757 N N . GLU A 1 93 ? -8.129 -4.219 8.102 1.00 92.88 93 GLU A N 1
ATOM 758 C CA . GLU A 1 93 ? -8.715 -5.280 8.940 1.00 92.88 93 GLU A CA 1
ATOM 759 C C . GLU A 1 93 ? -7.829 -5.583 10.156 1.00 92.88 93 GLU A C 1
ATOM 761 O O . GLU A 1 93 ? -8.283 -5.437 11.293 1.00 92.88 93 GLU A O 1
ATOM 766 N N . ASP A 1 94 ? -6.548 -5.884 9.927 1.00 92.62 94 ASP A N 1
ATOM 767 C CA . ASP A 1 94 ? -5.570 -6.186 10.975 1.00 92.62 94 ASP A CA 1
ATOM 768 C C . ASP A 1 94 ? -5.461 -5.022 11.983 1.00 92.62 94 ASP A C 1
ATOM 770 O O . ASP A 1 94 ? -5.364 -5.235 13.195 1.00 92.62 94 ASP A O 1
ATOM 774 N N . TYR A 1 95 ? -5.495 -3.769 11.516 1.00 94.12 95 TYR A N 1
ATOM 775 C CA . TYR A 1 95 ? -5.445 -2.599 12.392 1.00 94.12 95 TYR A CA 1
ATOM 776 C C . TYR A 1 95 ? -6.673 -2.501 13.309 1.00 94.12 95 TYR A C 1
ATOM 778 O O . TYR A 1 95 ? -6.520 -2.366 14.527 1.00 94.12 95 TYR A O 1
ATOM 786 N N . PHE A 1 96 ? -7.887 -2.580 12.755 1.00 92.50 96 PHE A N 1
ATOM 787 C CA . PHE A 1 96 ? -9.115 -2.412 13.538 1.00 92.50 96 PHE A CA 1
ATOM 788 C C . PHE A 1 96 ? -9.433 -3.621 14.428 1.00 92.50 96 PHE A C 1
ATOM 790 O O . PHE A 1 96 ? -9.981 -3.435 15.516 1.00 92.50 96 PHE A O 1
ATOM 797 N N . GLU A 1 97 ? -9.041 -4.838 14.045 1.00 91.31 97 GLU A N 1
ATOM 798 C CA . GLU A 1 97 ? -9.115 -6.009 14.929 1.00 91.31 97 GLU A CA 1
ATOM 799 C C . GLU A 1 97 ? -8.233 -5.834 16.172 1.00 91.31 97 GLU A C 1
ATOM 801 O O . GLU A 1 97 ? -8.679 -6.066 17.297 1.00 91.31 97 GLU A O 1
ATOM 806 N N . ASN A 1 98 ? -6.999 -5.353 15.997 1.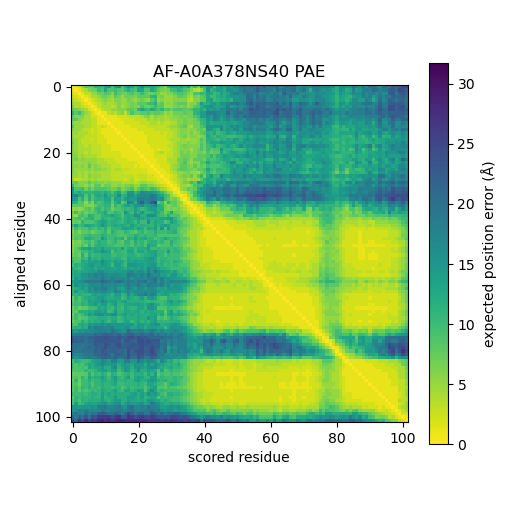00 89.38 98 ASN A N 1
ATOM 807 C CA . ASN A 1 98 ? -6.080 -5.116 17.111 1.00 89.38 98 ASN A CA 1
ATOM 808 C C . ASN A 1 98 ? -6.468 -3.900 17.966 1.00 89.38 98 ASN A C 1
ATOM 810 O O . ASN A 1 98 ? -6.214 -3.895 19.171 1.00 89.38 98 ASN A O 1
ATOM 814 N N . LYS A 1 99 ? -7.092 -2.881 17.363 1.00 85.50 99 LYS A N 1
ATOM 815 C CA . LYS A 1 99 ? -7.591 -1.690 18.066 1.00 85.50 99 LYS A CA 1
ATOM 816 C C . LYS A 1 99 ? -8.791 -1.998 18.963 1.00 85.50 99 LYS A C 1
ATOM 818 O O . LYS A 1 99 ? -8.918 -1.378 20.005 1.00 85.50 99 LYS A O 1
ATOM 823 N N . ASN A 1 100 ? -9.651 -2.942 18.576 1.00 72.38 100 ASN A N 1
ATOM 824 C CA . ASN A 1 100 ? -10.825 -3.335 19.366 1.00 72.38 100 ASN A CA 1
ATOM 825 C C . ASN A 1 100 ? -10.504 -4.335 20.494 1.00 72.38 100 ASN A C 1
ATOM 827 O O . ASN A 1 100 ? -11.322 -4.518 21.393 1.00 72.38 100 ASN A O 1
ATOM 831 N N . ASN A 1 101 ? -9.344 -4.996 20.436 1.00 62.34 101 ASN A N 1
ATOM 832 C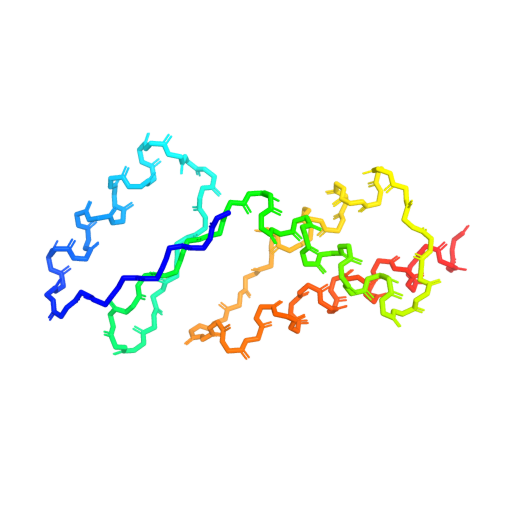 CA . ASN A 1 101 ? -8.890 -5.970 21.435 1.00 62.34 101 ASN A CA 1
ATOM 833 C C . ASN A 1 101 ? -7.996 -5.362 22.539 1.00 62.34 101 ASN A C 1
ATOM 835 O O . ASN A 1 101 ? -7.550 -6.099 23.419 1.00 62.34 101 ASN A O 1
ATOM 839 N N . ASN A 1 102 ? -7.739 -4.051 22.499 1.00 47.28 102 ASN A N 1
ATOM 840 C CA . ASN A 1 102 ? -6.991 -3.272 23.497 1.00 47.28 102 ASN A CA 1
ATOM 841 C C . ASN A 1 102 ? -7.827 -2.088 23.989 1.00 47.28 102 ASN A C 1
ATOM 843 O O . ASN A 1 102 ? -7.553 -1.624 25.118 1.00 47.28 102 ASN A O 1
#